Protein AF-A0A923XVE5-F1 (afdb_monomer_lite)

Radius of gyration: 16.8 Å; chains: 1; bounding box: 32×26×41 Å

Structure (mmCIF, N/CA/C/O backbone):
data_AF-A0A923XVE5-F1
#
_entry.id   AF-A0A923XVE5-F1
#
loop_
_atom_site.group_PDB
_atom_site.id
_atom_site.type_symbol
_atom_site.label_atom_id
_atom_site.label_alt_id
_atom_site.label_comp_id
_atom_site.label_asym_id
_atom_site.label_entity_id
_atom_site.label_seq_id
_atom_site.pdbx_PDB_ins_code
_atom_site.Cartn_x
_atom_site.Cartn_y
_atom_site.Cartn_z
_atom_site.occupancy
_atom_site.B_iso_or_equiv
_atom_site.auth_seq_id
_atom_site.auth_comp_id
_atom_site.auth_asym_id
_atom_site.auth_atom_id
_atom_site.pdbx_PDB_model_num
ATOM 1 N N . GLU A 1 1 ? 13.320 7.635 -27.298 1.00 47.12 1 GLU A N 1
ATOM 2 C CA . GLU A 1 1 ? 14.356 7.383 -26.280 1.00 47.12 1 GLU A CA 1
ATOM 3 C C . GLU A 1 1 ? 13.997 6.083 -25.587 1.00 47.12 1 GLU A C 1
ATOM 5 O O . GLU A 1 1 ? 12.880 5.983 -25.091 1.00 47.12 1 GLU A O 1
ATOM 10 N N . ASP A 1 2 ? 14.873 5.081 -25.638 1.00 64.50 2 ASP A N 1
ATOM 11 C CA . ASP A 1 2 ? 14.660 3.806 -24.947 1.00 64.50 2 ASP A CA 1
ATOM 12 C C . ASP A 1 2 ? 15.221 3.912 -23.528 1.00 64.50 2 ASP A C 1
ATOM 14 O O . ASP A 1 2 ? 16.382 4.269 -23.336 1.00 64.50 2 ASP A O 1
ATOM 18 N N . ALA A 1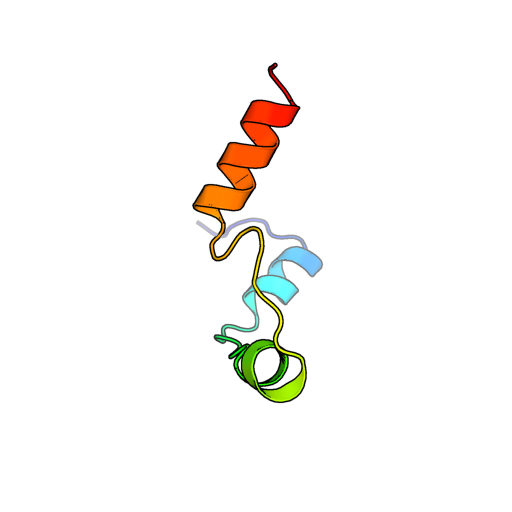 3 ? 14.394 3.629 -22.521 1.00 73.81 3 ALA A N 1
ATOM 19 C CA . ALA A 1 3 ? 14.853 3.577 -21.140 1.00 73.81 3 ALA A CA 1
ATOM 20 C C . ALA A 1 3 ? 15.759 2.350 -20.954 1.00 73.81 3 ALA A C 1
ATOM 22 O O . ALA A 1 3 ? 15.316 1.211 -21.135 1.00 73.81 3 ALA A O 1
ATOM 23 N N . GLU A 1 4 ? 17.019 2.558 -20.563 1.00 83.62 4 GLU A N 1
ATOM 24 C CA . GLU A 1 4 ? 17.906 1.458 -20.184 1.00 83.62 4 GLU A CA 1
ATOM 25 C C . GLU A 1 4 ? 17.401 0.800 -18.893 1.00 83.62 4 GLU A C 1
ATOM 27 O O . GLU A 1 4 ? 17.656 1.246 -17.777 1.00 83.62 4 GLU A O 1
ATOM 32 N N . MET A 1 5 ? 16.634 -0.278 -19.050 1.00 86.62 5 MET A N 1
ATOM 33 C CA . MET A 1 5 ? 16.109 -1.070 -17.940 1.00 86.62 5 MET A CA 1
ATOM 34 C C . MET A 1 5 ? 16.917 -2.356 -17.772 1.00 86.62 5 MET A C 1
ATOM 36 O O . MET A 1 5 ? 17.286 -3.019 -18.745 1.00 86.62 5 MET A O 1
ATOM 40 N N . THR A 1 6 ? 17.149 -2.772 -16.529 1.00 93.31 6 THR A N 1
ATOM 41 C CA . THR A 1 6 ? 17.691 -4.110 -16.253 1.00 93.31 6 THR A CA 1
ATOM 42 C C . THR A 1 6 ? 16.670 -5.190 -16.647 1.00 93.31 6 THR A C 1
ATOM 44 O O . THR A 1 6 ? 15.470 -4.901 -16.722 1.00 93.31 6 THR A O 1
ATOM 47 N N . PRO A 1 7 ? 17.085 -6.454 -16.870 1.00 92.69 7 PRO A N 1
ATOM 48 C CA . PRO A 1 7 ? 16.139 -7.548 -17.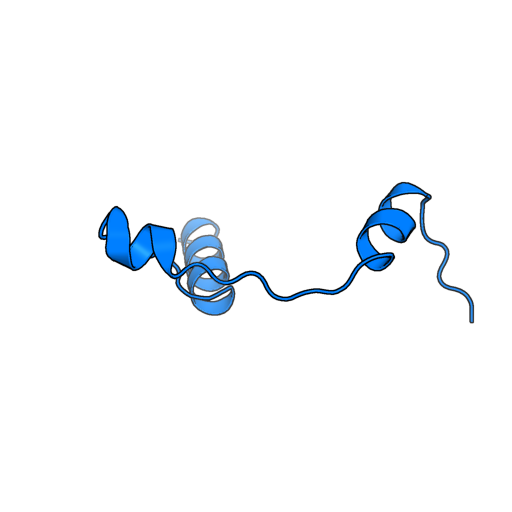105 1.00 92.69 7 PRO A CA 1
ATOM 49 C C . PRO A 1 7 ? 15.059 -7.667 -16.016 1.00 92.69 7 PRO A C 1
ATOM 51 O O . PRO A 1 7 ? 13.903 -7.930 -16.333 1.00 92.69 7 PRO A O 1
ATOM 54 N N . MET A 1 8 ? 15.413 -7.398 -14.753 1.00 92.50 8 MET A N 1
ATOM 55 C CA . MET A 1 8 ? 14.474 -7.407 -13.625 1.00 92.50 8 MET A CA 1
ATOM 56 C C . MET A 1 8 ? 13.515 -6.209 -13.642 1.00 92.50 8 MET A C 1
ATOM 58 O O . MET A 1 8 ? 12.329 -6.353 -13.370 1.00 92.50 8 MET A O 1
ATOM 62 N N . ALA A 1 9 ? 13.996 -5.016 -13.998 1.00 93.25 9 ALA A N 1
ATOM 63 C CA . ALA A 1 9 ? 13.107 -3.870 -14.161 1.00 93.25 9 ALA A CA 1
ATOM 64 C C . ALA A 1 9 ? 12.113 -4.118 -15.307 1.00 93.25 9 ALA A C 1
ATOM 66 O O . ALA A 1 9 ? 10.928 -3.841 -15.156 1.00 93.25 9 ALA A O 1
ATOM 67 N N . ARG A 1 10 ? 12.554 -4.720 -16.422 1.00 92.06 10 ARG A N 1
ATOM 68 C CA . ARG A 1 10 ? 11.649 -5.109 -17.516 1.00 92.06 10 ARG A CA 1
ATOM 69 C C . ARG A 1 10 ? 10.599 -6.132 -17.085 1.00 92.06 10 ARG A C 1
ATOM 71 O O . ARG A 1 10 ? 9.450 -5.987 -17.487 1.00 92.06 10 ARG A O 1
ATOM 78 N N . SER A 1 11 ? 10.958 -7.134 -16.278 1.00 94.00 11 SER A N 1
ATOM 79 C CA . SER A 1 11 ? 9.988 -8.144 -15.828 1.00 94.00 11 SER A CA 1
ATOM 80 C C . SER A 1 11 ? 8.882 -7.544 -14.957 1.00 94.00 11 SER A C 1
ATOM 82 O O . SER A 1 11 ? 7.738 -7.975 -15.061 1.00 94.00 11 SER A O 1
ATOM 84 N N . PHE A 1 12 ? 9.180 -6.502 -14.173 1.00 93.50 12 PHE A N 1
ATOM 85 C CA . PHE A 1 12 ? 8.170 -5.787 -13.389 1.00 93.50 12 PHE A CA 1
ATOM 86 C C . PHE A 1 12 ? 7.111 -5.102 -14.267 1.00 93.50 12 PHE A C 1
ATOM 88 O O . PHE A 1 12 ? 5.923 -5.186 -13.972 1.00 93.50 12 PHE A O 1
ATOM 95 N N . TYR A 1 13 ? 7.525 -4.455 -15.363 1.00 93.12 13 TYR A N 1
ATOM 96 C CA . TYR A 1 13 ? 6.613 -3.750 -16.277 1.00 93.12 13 TYR A CA 1
ATOM 97 C C . TYR A 1 13 ? 5.963 -4.659 -17.331 1.00 93.12 13 TYR A C 1
ATOM 99 O O . TYR A 1 13 ? 5.120 -4.195 -18.098 1.00 93.12 13 TYR A O 1
ATOM 107 N N . ALA A 1 14 ? 6.329 -5.944 -17.378 1.00 95.25 14 ALA A N 1
ATOM 108 C CA . ALA A 1 14 ? 5.764 -6.901 -18.326 1.00 95.25 14 ALA A CA 1
ATOM 109 C C . ALA A 1 14 ? 4.289 -7.242 -18.036 1.00 95.25 14 ALA A C 1
ATOM 111 O O . ALA A 1 14 ? 3.567 -7.650 -18.944 1.00 95.25 14 ALA A O 1
ATOM 112 N N . GLU A 1 15 ? 3.823 -7.053 -16.797 1.00 96.62 15 GLU A N 1
ATOM 113 C CA . GLU A 1 15 ? 2.429 -7.269 -16.403 1.00 96.62 15 GLU A CA 1
ATOM 114 C C . GLU A 1 15 ? 1.813 -6.016 -15.771 1.00 96.62 15 GLU A C 1
ATOM 116 O O . GLU A 1 15 ? 2.464 -5.278 -15.035 1.00 96.62 15 GLU A O 1
ATOM 121 N N . ASN A 1 16 ? 0.512 -5.801 -15.997 1.00 97.56 16 ASN A N 1
ATOM 122 C CA . ASN A 1 16 ? -0.243 -4.723 -15.360 1.00 97.56 16 ASN A CA 1
ATOM 123 C C . ASN A 1 16 ? -1.646 -5.202 -14.965 1.00 97.56 16 ASN A C 1
ATOM 125 O O . ASN A 1 16 ? -2.469 -5.530 -15.820 1.00 97.56 16 ASN A O 1
ATOM 129 N N . LYS A 1 17 ? -1.923 -5.247 -13.657 1.00 96.81 17 LYS A N 1
ATOM 130 C CA . LYS A 1 17 ? -3.217 -5.663 -13.100 1.00 96.81 17 LYS A CA 1
ATOM 131 C C . LYS A 1 17 ? -3.478 -5.019 -11.744 1.00 96.81 17 LYS A C 1
ATOM 133 O O . LYS A 1 17 ? -2.557 -4.660 -11.018 1.00 96.81 17 LYS A O 1
ATOM 138 N N . ARG A 1 18 ? -4.759 -4.915 -11.381 1.00 98.06 18 ARG A N 1
ATOM 139 C CA . ARG A 1 18 ? -5.200 -4.500 -10.042 1.00 98.06 18 ARG A CA 1
ATOM 140 C C . ARG A 1 18 ? -5.605 -5.724 -9.235 1.00 98.06 18 ARG A C 1
ATOM 142 O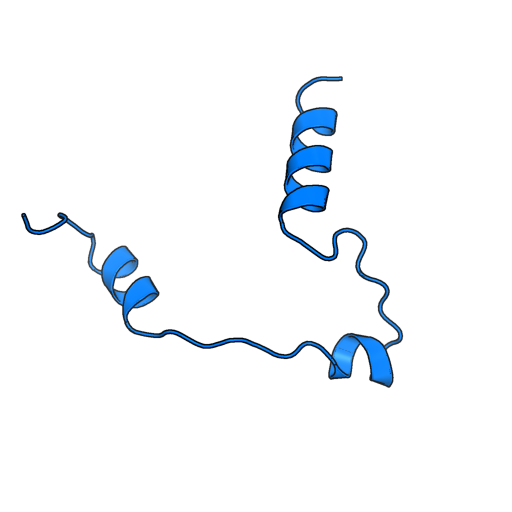 O . ARG A 1 18 ? -6.346 -6.569 -9.730 1.00 98.06 18 ARG A O 1
ATOM 149 N N . VAL A 1 19 ? -5.147 -5.794 -7.990 1.00 97.62 19 VAL A N 1
ATOM 150 C CA . VAL A 1 19 ? -5.447 -6.902 -7.079 1.00 97.62 19 VAL A CA 1
ATOM 151 C C . VAL A 1 19 ? -6.518 -6.457 -6.090 1.00 97.62 19 VAL A C 1
ATOM 153 O O . VAL A 1 19 ? -6.345 -5.460 -5.391 1.00 97.62 19 VAL A O 1
ATOM 156 N N . ARG A 1 20 ? -7.637 -7.186 -6.033 1.00 98.25 20 ARG A N 1
ATOM 157 C CA . ARG A 1 20 ? -8.657 -6.978 -4.997 1.00 98.25 20 ARG A CA 1
ATOM 158 C C . ARG A 1 20 ? -8.188 -7.577 -3.676 1.00 98.25 20 ARG A C 1
ATOM 160 O O . ARG A 1 20 ? -7.601 -8.654 -3.658 1.00 98.25 20 ARG A O 1
ATOM 167 N N . ASN A 1 21 ? -8.499 -6.900 -2.577 1.00 97.94 21 ASN A N 1
ATOM 168 C CA . ASN A 1 21 ? -8.154 -7.325 -1.219 1.00 97.94 21 ASN A CA 1
ATOM 169 C C . ASN A 1 21 ? -9.395 -7.591 -0.349 1.00 97.94 21 ASN A C 1
ATOM 171 O O . ASN A 1 21 ? -9.320 -7.530 0.873 1.00 97.94 21 ASN A O 1
ATOM 175 N N . ASP A 1 22 ? -10.539 -7.892 -0.966 1.00 98.25 22 ASP A N 1
ATOM 176 C CA . ASP A 1 22 ? -11.814 -8.045 -0.253 1.00 98.25 22 ASP A CA 1
ATOM 177 C C . ASP A 1 22 ? -11.781 -9.210 0.744 1.00 98.25 22 ASP A C 1
ATOM 179 O O . ASP A 1 22 ? -12.242 -9.063 1.870 1.00 98.25 22 ASP A O 1
ATOM 183 N N . ARG A 1 23 ? -11.139 -10.330 0.383 1.00 98.31 23 ARG A N 1
ATOM 184 C CA . ARG A 1 23 ? -11.072 -11.535 1.228 1.00 98.31 23 ARG A CA 1
ATOM 185 C C . ARG A 1 23 ? -10.416 -11.289 2.584 1.00 98.31 23 ARG A C 1
ATOM 187 O O . ARG A 1 23 ? -10.931 -11.738 3.595 1.00 98.31 23 ARG A O 1
ATOM 194 N N . ILE A 1 24 ? -9.315 -10.534 2.637 1.00 98.38 24 ILE A N 1
ATOM 195 C CA . ILE A 1 24 ? -8.657 -10.248 3.926 1.00 98.38 24 ILE A CA 1
ATOM 196 C C . ILE A 1 24 ? -9.521 -9.345 4.817 1.00 98.38 24 ILE A C 1
ATOM 198 O O . ILE A 1 24 ? -9.454 -9.429 6.038 1.00 98.38 24 ILE A O 1
ATOM 202 N N . LYS A 1 25 ? -10.357 -8.495 4.216 1.00 98.25 25 LYS A N 1
ATOM 203 C CA . LYS A 1 25 ? -11.254 -7.599 4.949 1.00 98.25 25 LYS A CA 1
ATOM 204 C C . LYS A 1 25 ? -12.511 -8.327 5.419 1.00 98.25 25 LYS A C 1
ATOM 206 O O . LYS A 1 25 ? -12.960 -8.084 6.527 1.00 98.25 25 LYS A O 1
ATOM 211 N N . GLN A 1 26 ? -13.071 -9.195 4.580 1.00 98.44 26 GLN A N 1
ATOM 212 C CA . GLN A 1 26 ? -14.325 -9.902 4.843 1.00 98.44 26 GLN A CA 1
ATOM 213 C C . GLN A 1 26 ? -14.114 -11.137 5.718 1.00 98.44 26 GLN A C 1
ATOM 215 O O . GLN A 1 26 ? -14.783 -11.286 6.732 1.00 98.44 26 GLN A O 1
ATOM 220 N N . ASP A 1 27 ? -13.162 -11.995 5.356 1.00 98.50 27 ASP A N 1
ATOM 221 C CA . ASP A 1 27 ? -12.989 -13.294 6.012 1.00 98.50 27 ASP A CA 1
ATOM 222 C C . ASP A 1 27 ? -12.189 -13.143 7.314 1.00 98.50 27 ASP A C 1
ATOM 224 O O . ASP A 1 27 ? -12.462 -13.803 8.314 1.00 98.50 27 ASP A O 1
ATOM 228 N N . LEU A 1 28 ? -11.188 -12.255 7.302 1.00 98.31 28 LEU A N 1
ATOM 229 C CA . LEU A 1 28 ? -10.242 -12.076 8.408 1.00 98.31 28 LEU A CA 1
ATOM 230 C C . LEU A 1 28 ? -10.469 -10.782 9.199 1.00 98.31 28 LEU A C 1
ATOM 232 O O . LEU A 1 28 ? -9.754 -10.543 10.168 1.00 98.31 28 LEU A O 1
ATOM 236 N N . HIS A 1 29 ? -11.441 -9.953 8.802 1.00 97.88 29 HIS A N 1
ATOM 237 C CA . HIS A 1 29 ? -11.771 -8.686 9.469 1.00 97.88 29 HIS A CA 1
ATOM 238 C C . HIS A 1 29 ? -10.565 -7.742 9.632 1.00 97.88 29 HIS A C 1
ATOM 240 O O . HIS A 1 29 ? -10.470 -6.986 10.599 1.00 97.88 29 HIS A O 1
ATOM 246 N N . VAL A 1 30 ? -9.620 -7.780 8.684 1.00 98.38 30 VAL A N 1
ATOM 247 C CA . VAL A 1 30 ? -8.421 -6.935 8.721 1.00 98.38 30 VAL A CA 1
ATOM 248 C C . VAL A 1 30 ? -8.786 -5.480 8.435 1.00 98.38 30 VAL A C 1
ATOM 250 O O . VAL A 1 30 ? -9.268 -5.149 7.348 1.00 98.38 30 VAL A O 1
ATOM 253 N N . THR A 1 31 ? -8.444 -4.596 9.372 1.00 98.12 31 THR A N 1
ATOM 254 C CA . THR A 1 31 ? -8.425 -3.143 9.160 1.00 98.12 31 THR A CA 1
ATOM 255 C C . THR A 1 31 ? -7.019 -2.716 8.756 1.00 98.12 31 THR A C 1
ATOM 257 O O . THR A 1 31 ? -6.065 -2.891 9.511 1.00 98.12 31 THR A O 1
ATOM 260 N N . LEU A 1 32 ? -6.873 -2.162 7.551 1.00 97.81 32 LEU A N 1
ATOM 261 C CA . LEU A 1 32 ? -5.577 -1.699 7.055 1.00 97.81 32 LEU A CA 1
ATOM 262 C C . LEU A 1 32 ? -5.121 -0.466 7.839 1.00 97.81 32 LEU A C 1
ATOM 264 O O . LEU A 1 32 ? -5.813 0.548 7.837 1.00 97.81 32 LEU A O 1
ATOM 268 N N . GLN A 1 33 ? -3.934 -0.542 8.445 1.00 97.62 33 GLN A N 1
ATOM 269 C CA . GLN A 1 33 ? -3.318 0.599 9.129 1.00 97.62 33 GLN A CA 1
ATOM 270 C C . GLN A 1 33 ? -2.990 1.739 8.150 1.00 97.62 33 GLN A C 1
ATOM 272 O O . GLN A 1 33 ? -3.169 2.906 8.480 1.00 97.62 33 GLN A O 1
ATOM 277 N N . TYR A 1 34 ? -2.581 1.388 6.925 1.00 98.00 34 TYR A N 1
ATOM 278 C CA . TYR A 1 34 ? -2.294 2.326 5.837 1.00 98.00 34 TYR A CA 1
ATOM 279 C C . TYR A 1 34 ? -3.067 1.902 4.578 1.00 98.00 34 TYR A C 1
ATOM 281 O O . TYR A 1 34 ? -2.601 1.040 3.828 1.00 98.00 34 TYR A O 1
ATOM 289 N N . PRO A 1 35 ? -4.284 2.435 4.355 1.00 97.56 35 PRO A N 1
ATOM 290 C CA . PRO A 1 35 ? -5.141 2.013 3.245 1.00 97.56 35 PRO A CA 1
ATOM 291 C C . PRO A 1 35 ? -4.597 2.390 1.865 1.00 97.56 35 PRO A C 1
ATOM 293 O O . PRO A 1 35 ? -4.907 1.713 0.881 1.00 97.56 35 PRO A O 1
ATOM 296 N N . THR A 1 36 ? -3.802 3.459 1.779 1.00 98.19 36 THR A N 1
ATOM 297 C CA . THR A 1 36 ? -3.133 3.878 0.550 1.00 98.19 36 THR A CA 1
ATOM 298 C C . THR A 1 36 ? -1.658 4.172 0.803 1.00 98.19 36 THR A C 1
ATOM 300 O O . THR A 1 36 ? -1.185 4.270 1.937 1.00 98.19 36 THR A O 1
ATOM 303 N N . TYR A 1 37 ? -0.909 4.332 -0.288 1.00 97.75 37 TYR A N 1
ATOM 304 C CA . TYR A 1 37 ? 0.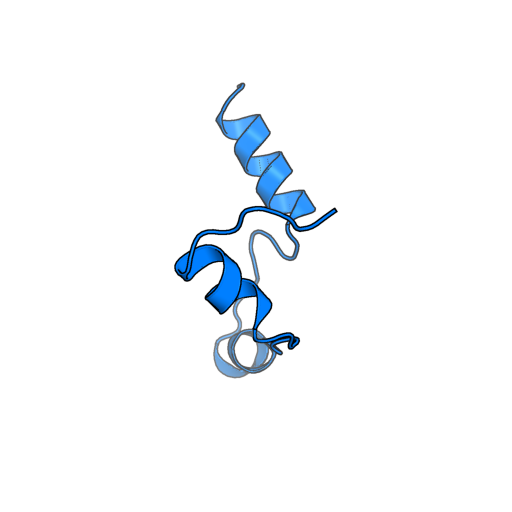498 4.705 -0.209 1.00 97.75 37 TYR A CA 1
ATOM 305 C C . TYR A 1 37 ? 0.704 6.090 0.432 1.00 97.75 37 TYR A C 1
ATOM 307 O O . TYR A 1 37 ? 1.777 6.344 0.964 1.00 97.75 37 TYR A O 1
ATOM 315 N N . ARG A 1 38 ? -0.295 6.986 0.401 1.00 98.25 38 ARG A N 1
ATOM 316 C CA . ARG A 1 38 ? -0.163 8.354 0.927 1.00 98.25 38 ARG A CA 1
ATOM 317 C C . ARG A 1 38 ? -0.038 8.356 2.444 1.00 98.25 38 ARG A C 1
ATOM 319 O O . ARG A 1 38 ? 0.897 8.952 2.966 1.00 98.25 38 ARG A O 1
ATOM 326 N N . GLU A 1 39 ? -0.938 7.660 3.138 1.00 98.00 39 GLU A N 1
ATOM 327 C CA . GLU A 1 39 ? -0.888 7.546 4.598 1.00 98.00 39 GLU A CA 1
ATOM 328 C C . GLU A 1 39 ? 0.366 6.782 5.039 1.00 98.00 39 GLU A C 1
ATOM 330 O O . GLU A 1 39 ? 1.019 7.177 6.002 1.00 98.00 39 GLU A O 1
ATOM 335 N N . GLY A 1 40 ? 0.744 5.734 4.296 1.00 97.75 40 GLY A N 1
ATOM 336 C CA . GLY A 1 40 ? 1.956 4.960 4.570 1.00 97.75 40 GLY A CA 1
ATOM 337 C C . GLY A 1 40 ? 3.234 5.793 4.450 1.00 97.75 40 GLY A C 1
ATOM 338 O O . GLY A 1 40 ? 4.048 5.802 5.370 1.00 97.75 40 GLY A O 1
ATOM 339 N N . LEU A 1 41 ? 3.399 6.542 3.353 1.00 98.06 41 LEU A N 1
ATOM 340 C CA . LEU A 1 41 ? 4.570 7.403 3.158 1.00 98.06 41 LEU A CA 1
ATOM 341 C C . LEU A 1 41 ? 4.627 8.543 4.179 1.00 98.06 41 LEU A C 1
ATOM 343 O O . LEU A 1 41 ? 5.707 8.843 4.677 1.00 98.06 41 LEU A O 1
ATOM 347 N N . GLN A 1 42 ? 3.487 9.146 4.528 1.00 97.69 42 GLN A N 1
ATOM 348 C CA . GLN A 1 42 ? 3.448 10.182 5.560 1.00 97.69 42 GLN A CA 1
ATOM 349 C C . GLN A 1 42 ? 3.887 9.629 6.921 1.00 97.69 42 GLN A C 1
ATOM 351 O O . GLN A 1 42 ? 4.671 10.272 7.612 1.00 97.6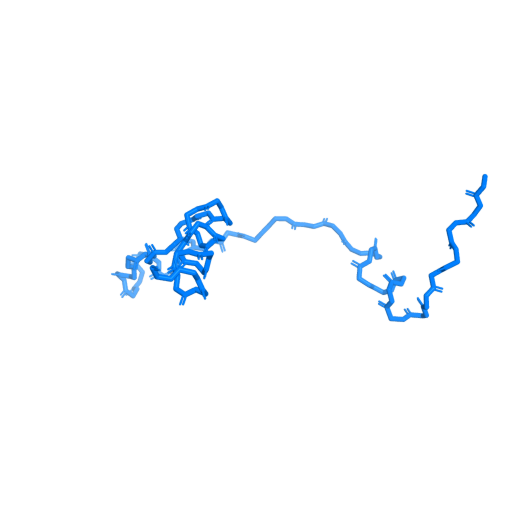9 42 GLN A O 1
ATOM 356 N N . SER A 1 43 ? 3.426 8.428 7.290 1.00 97.44 43 SER A N 1
ATOM 357 C CA . SER A 1 43 ? 3.834 7.791 8.543 1.00 97.44 43 SER A CA 1
ATOM 358 C C . SER A 1 43 ? 5.323 7.455 8.572 1.00 97.44 43 SER A C 1
ATOM 360 O O . SER A 1 43 ? 5.939 7.598 9.624 1.00 97.44 43 SER A O 1
ATOM 362 N N . LEU A 1 44 ? 5.896 7.012 7.449 1.00 97.38 44 LEU A N 1
ATOM 363 C CA . LEU A 1 44 ? 7.333 6.751 7.343 1.00 97.38 44 LEU A CA 1
ATOM 364 C C . LEU A 1 44 ? 8.143 8.041 7.477 1.00 97.38 44 LEU A C 1
ATOM 366 O O . LEU A 1 44 ? 9.090 8.073 8.253 1.00 97.38 44 LEU A O 1
ATOM 370 N N . LEU A 1 45 ? 7.730 9.110 6.792 1.00 97.50 45 LEU A N 1
ATOM 371 C CA . LEU A 1 45 ? 8.405 10.406 6.864 1.00 97.50 45 LEU A CA 1
ATOM 372 C C . LEU A 1 45 ? 8.389 10.979 8.286 1.00 97.50 45 LEU A C 1
ATOM 374 O O . LEU A 1 45 ? 9.405 11.475 8.762 1.00 97.50 45 LEU A O 1
A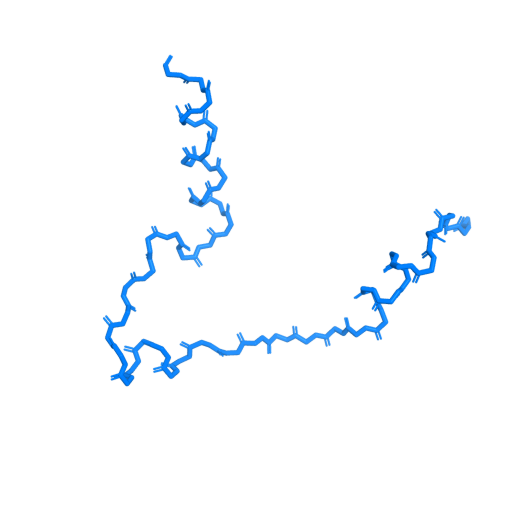TOM 378 N N . THR A 1 46 ? 7.248 10.890 8.973 1.00 96.88 46 THR A N 1
ATOM 379 C CA . THR A 1 46 ? 7.132 11.302 10.379 1.00 96.88 46 THR A CA 1
ATOM 380 C C . THR A 1 46 ? 7.988 10.432 11.303 1.00 96.88 46 THR A C 1
ATOM 382 O O . THR A 1 46 ? 8.534 10.940 12.273 1.00 96.88 46 THR A O 1
ATOM 385 N N . ALA A 1 47 ? 8.128 9.134 11.019 1.00 95.81 47 ALA A N 1
ATOM 386 C CA . ALA A 1 47 ? 8.988 8.249 11.805 1.00 95.81 47 ALA A CA 1
ATOM 387 C C . ALA A 1 47 ? 10.490 8.496 11.564 1.00 95.81 47 ALA A C 1
ATOM 389 O O . ALA A 1 47 ? 11.294 8.271 12.464 1.00 95.81 47 ALA A O 1
ATOM 390 N N . GLU A 1 48 ? 10.864 8.935 10.361 1.00 95.62 48 GLU A N 1
ATOM 391 C CA . GLU A 1 48 ? 12.245 9.259 9.987 1.00 95.62 48 GLU A CA 1
ATOM 392 C C . GLU A 1 48 ? 12.699 10.615 10.552 1.00 95.62 48 GLU A C 1
ATOM 394 O O . GLU A 1 48 ? 13.839 10.738 10.996 1.00 95.62 48 GLU A O 1
ATOM 399 N N . ASN A 1 49 ? 11.800 11.607 10.586 1.00 85.00 49 ASN A N 1
ATOM 400 C CA . ASN A 1 49 ? 12.062 12.964 11.074 1.00 85.00 49 ASN A CA 1
ATOM 401 C C . ASN A 1 49 ? 11.108 13.330 12.231 1.00 85.00 49 ASN A C 1
ATOM 403 O O . ASN A 1 49 ? 10.081 13.966 11.970 1.00 85.00 49 ASN A O 1
ATOM 407 N N . PRO A 1 50 ? 11.412 12.917 13.477 1.00 60.75 50 PRO A N 1
ATOM 408 C CA . PRO A 1 50 ? 10.574 13.214 14.638 1.00 60.75 50 PRO A CA 1
ATOM 409 C C . PRO A 1 50 ? 10.536 14.703 15.008 1.00 60.75 50 PRO A C 1
ATOM 411 O O . PRO A 1 50 ? 11.578 15.389 14.878 1.00 60.75 50 PRO A O 1
#

Secondary structure (DSSP, 8-state):
------HHHHHHHT---PPP-HHHHHTS-PPPSSSSHHHHHHHHHHHH--

pLDDT: mean 93.28, std 10.3, range [47.12, 98.5]

Sequence (50 aa):
EDAEMTPMARSFYAENKRVRNDRIKQDLHVTLQYPTYREGLQSLLTAENP

Foldseek 3Di:
DDDPDDPVRVVVVPDDDDDDPVCCCPVVVDDDPDPDVVSVVVVVVVVVPD